Protein AF-A0A8B6GXZ6-F1 (afdb_monomer_lite)

Foldseek 3Di:
DDQVVL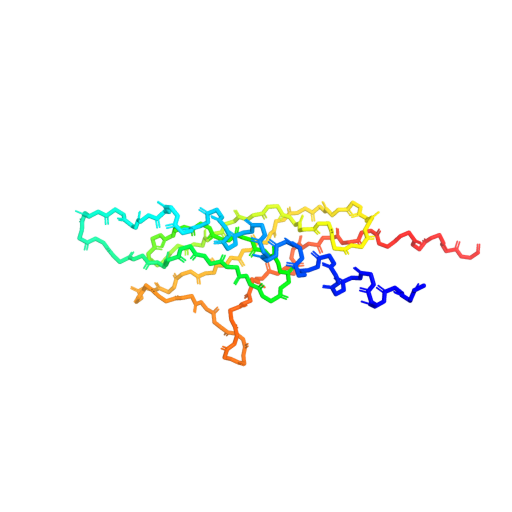LVVVLVVLQVVLVVPQVPDDDDPPPFAWAGFHAFPNSDTFHIGTAQDKTKDADDPRRVFDKGFIWIWHHHNRRYTDDDPPTRDIHCVRIDGPPPCPDD

Radius of gyration: 15.33 Å; chains: 1; bounding box: 45×28×40 Å

InterPro domains:
  IPR001879 GPCR, family 2, extracellular hormone receptor domain [PF02793] (33-96)
  IPR001879 GPCR, family 2, extracellular hormone receptor domain [PS50227] (17-99)
  IPR001879 GPCR, family 2, extracellular hormone receptor domain [SM00008] (31-104)
  IPR036445 GPCR family 2, extracellular hormone receptor domain superfamily [G3DSA:4.10.1240.10] (1-97)
  IPR036445 GPCR family 2, extracellular hormone receptor domain superfamily [SSF111418] (5-100)
  IPR050332 G-protein coupled receptor 2 [PTHR45620] (7-95)

pLDDT: mean 86.52, std 13.37, range [40.78, 97.81]

Sequence (104 aa):
MDLLSETFLRIRDLQQKCNTNIRKYKPPLDGNLYCNATSDTLGGCWNITRAGQSAKIPCPELMKTSSYGSAYLNCTEHGTWNTINGSIRGDYTHCQFWVNRCNA

Structure (mmCIF, N/CA/C/O backbone):
data_AF-A0A8B6GXZ6-F1
#
_entry.id   AF-A0A8B6GXZ6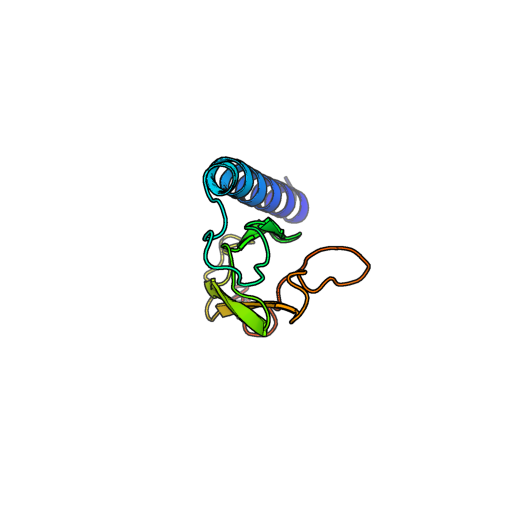-F1
#
loop_
_atom_site.group_PDB
_atom_site.id
_atom_site.type_symbol
_atom_site.label_atom_id
_atom_site.label_alt_id
_atom_site.label_comp_id
_atom_site.label_asym_id
_atom_site.label_entity_id
_atom_site.label_seq_id
_atom_site.pdbx_PDB_ins_code
_atom_site.Cartn_x
_atom_site.Cartn_y
_atom_site.Cartn_z
_atom_site.occupancy
_atom_site.B_iso_or_equiv
_atom_site.auth_seq_id
_atom_site.auth_comp_id
_atom_site.auth_asym_id
_atom_site.auth_atom_id
_atom_site.pdbx_PDB_model_num
ATOM 1 N N . MET A 1 1 ? 25.019 5.552 -12.233 1.00 60.78 1 MET A N 1
ATOM 2 C CA . MET A 1 1 ? 24.273 4.975 -11.096 1.00 60.78 1 MET A CA 1
ATOM 3 C C . MET A 1 1 ? 23.833 3.585 -11.511 1.00 60.78 1 MET A C 1
ATOM 5 O O . MET A 1 1 ? 23.551 3.396 -12.686 1.00 60.78 1 MET A O 1
ATOM 9 N N . ASP A 1 2 ? 23.906 2.605 -10.616 1.00 78.88 2 ASP A N 1
ATOM 10 C CA . ASP A 1 2 ? 23.501 1.228 -10.914 1.00 78.88 2 ASP A CA 1
ATOM 11 C C . ASP A 1 2 ? 21.968 1.071 -10.880 1.00 78.88 2 ASP A C 1
ATOM 13 O O . ASP A 1 2 ? 21.240 1.884 -10.312 1.00 78.88 2 ASP A O 1
ATOM 17 N N . LEU A 1 3 ? 21.452 0.012 -11.504 1.00 67.62 3 LEU A N 1
ATOM 18 C CA . LEU A 1 3 ? 20.008 -0.223 -11.641 1.00 67.62 3 LEU A CA 1
ATOM 19 C C . LEU A 1 3 ? 19.286 -0.347 -10.283 1.00 67.62 3 LEU A C 1
ATOM 21 O O . LEU A 1 3 ? 18.107 -0.004 -10.158 1.00 67.62 3 LEU A O 1
ATOM 25 N N . LEU A 1 4 ? 20.004 -0.811 -9.256 1.00 72.75 4 LEU A N 1
ATOM 26 C CA . LEU A 1 4 ? 19.499 -0.922 -7.890 1.00 72.75 4 LEU A CA 1
ATOM 27 C C . LEU A 1 4 ? 19.276 0.461 -7.268 1.00 72.75 4 LEU A C 1
ATOM 29 O O . LEU A 1 4 ? 18.188 0.709 -6.748 1.00 72.75 4 LEU A O 1
ATOM 33 N N . SER A 1 5 ? 20.242 1.384 -7.366 1.00 82.38 5 SER A N 1
ATOM 34 C CA . SER A 1 5 ? 20.069 2.749 -6.846 1.00 82.38 5 SER A CA 1
ATOM 35 C C . SER A 1 5 ? 18.943 3.509 -7.551 1.00 82.38 5 SER A C 1
ATOM 37 O O . SER A 1 5 ? 18.147 4.160 -6.872 1.00 82.38 5 SER A O 1
ATOM 39 N N . GLU A 1 6 ? 18.794 3.369 -8.873 1.00 81.56 6 GLU A N 1
ATOM 40 C CA . GLU A 1 6 ? 17.667 3.971 -9.605 1.00 81.56 6 GLU A CA 1
ATOM 41 C C . GLU A 1 6 ? 16.308 3.4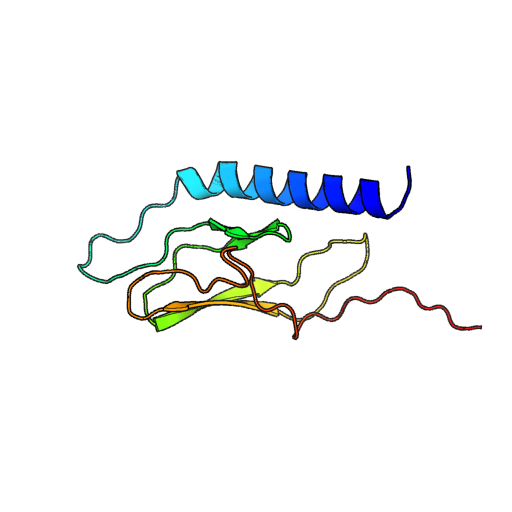42 -9.114 1.00 81.56 6 GLU A C 1
ATOM 43 O O . GLU A 1 6 ? 15.378 4.219 -8.885 1.00 81.56 6 GLU A O 1
ATOM 48 N N . THR A 1 7 ? 16.200 2.129 -8.893 1.00 80.44 7 THR A N 1
ATOM 49 C CA . THR A 1 7 ? 14.962 1.492 -8.417 1.00 80.44 7 THR A CA 1
ATOM 50 C C . THR A 1 7 ? 14.611 1.939 -6.994 1.00 80.44 7 THR A C 1
ATOM 52 O O . THR A 1 7 ? 13.456 2.264 -6.714 1.00 80.44 7 THR A O 1
ATOM 55 N N . PHE A 1 8 ? 15.597 2.032 -6.094 1.00 86.75 8 PHE A N 1
ATOM 56 C CA . PHE A 1 8 ? 15.381 2.529 -4.730 1.00 86.75 8 PHE A CA 1
ATOM 57 C C . PHE A 1 8 ? 14.897 3.981 -4.700 1.00 86.75 8 PHE A C 1
ATOM 59 O O . PHE A 1 8 ? 13.974 4.302 -3.947 1.00 86.75 8 PHE A O 1
ATOM 66 N N . LEU A 1 9 ? 15.491 4.857 -5.518 1.00 88.94 9 LEU A N 1
ATOM 67 C CA . LEU A 1 9 ? 15.050 6.249 -5.632 1.00 88.94 9 LEU A CA 1
ATOM 68 C C . LEU A 1 9 ? 13.610 6.324 -6.148 1.00 88.94 9 LEU A C 1
ATOM 70 O O . LEU A 1 9 ? 12.791 7.046 -5.584 1.00 88.94 9 LEU A O 1
ATOM 74 N N . ARG A 1 10 ? 13.261 5.501 -7.143 1.00 86.50 10 ARG A N 1
ATOM 75 C CA . ARG A 1 10 ?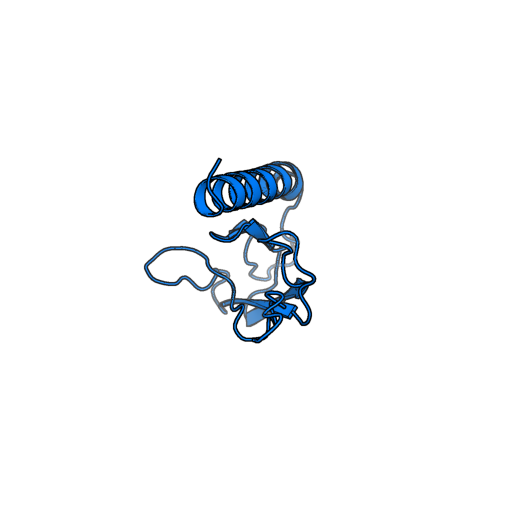 11.898 5.449 -7.678 1.00 86.50 10 ARG A CA 1
ATOM 76 C C . ARG A 1 10 ? 10.873 4.997 -6.640 1.00 86.50 10 ARG A C 1
ATOM 78 O O . ARG A 1 10 ? 9.817 5.616 -6.529 1.00 86.50 10 ARG A O 1
ATOM 85 N N . ILE A 1 11 ? 11.176 3.948 -5.874 1.00 89.25 11 ILE A N 1
ATOM 86 C CA . ILE A 1 11 ? 10.303 3.474 -4.788 1.00 89.25 11 ILE A CA 1
ATOM 87 C C . ILE A 1 11 ? 10.103 4.583 -3.753 1.00 89.25 11 ILE A C 1
ATOM 89 O O . ILE A 1 11 ? 8.969 4.860 -3.364 1.00 89.25 11 ILE A O 1
ATOM 93 N N . ARG A 1 12 ? 11.182 5.265 -3.350 1.00 92.00 12 ARG A N 1
ATOM 94 C CA . ARG A 1 12 ? 11.110 6.382 -2.400 1.00 92.00 12 ARG A CA 1
ATOM 95 C C . ARG A 1 12 ? 10.213 7.512 -2.911 1.00 92.00 12 ARG A C 1
ATOM 97 O O . ARG A 1 12 ? 9.367 7.991 -2.158 1.00 92.00 12 ARG A O 1
ATOM 104 N N . ASP A 1 13 ? 10.351 7.902 -4.175 1.00 92.12 13 ASP A N 1
ATOM 105 C CA . ASP A 1 13 ? 9.524 8.949 -4.786 1.00 92.12 13 ASP A CA 1
ATOM 106 C C . ASP A 1 13 ? 8.039 8.560 -4.812 1.00 92.12 13 ASP A C 1
ATOM 108 O O . ASP A 1 13 ? 7.169 9.376 -4.490 1.00 92.12 13 ASP A O 1
ATOM 112 N N . LEU A 1 14 ? 7.734 7.301 -5.151 1.00 90.81 14 LEU A N 1
ATOM 113 C CA . LEU A 1 14 ? 6.368 6.770 -5.130 1.00 90.81 14 LEU A CA 1
ATOM 114 C C . LEU A 1 14 ? 5.776 6.810 -3.715 1.00 90.81 14 LEU A C 1
ATOM 116 O O . LEU A 1 14 ? 4.660 7.305 -3.529 1.00 90.81 14 LEU A O 1
ATOM 120 N N . GLN A 1 15 ? 6.544 6.378 -2.712 1.00 93.44 15 GLN A N 1
ATOM 121 C CA . GLN A 1 15 ? 6.141 6.434 -1.306 1.00 93.44 15 GLN A CA 1
ATOM 122 C C . GLN A 1 15 ? 5.904 7.875 -0.841 1.00 93.44 15 GLN A C 1
ATOM 124 O O . GLN A 1 15 ? 4.882 8.167 -0.222 1.00 93.44 15 GLN A O 1
ATOM 129 N N . GLN A 1 16 ? 6.804 8.807 -1.163 1.00 94.62 16 GLN A N 1
ATOM 130 C CA . GLN A 1 16 ? 6.662 10.216 -0.789 1.00 94.62 16 GLN A CA 1
ATOM 131 C C . GLN A 1 16 ? 5.429 10.856 -1.438 1.00 94.62 16 GLN A C 1
ATOM 133 O O . GLN A 1 16 ? 4.666 11.566 -0.768 1.00 94.62 16 GLN A O 1
ATOM 138 N N . LYS A 1 17 ? 5.195 10.573 -2.725 1.00 93.38 17 LYS A N 1
ATOM 139 C CA . LYS A 1 17 ? 4.008 11.035 -3.447 1.00 93.38 17 LYS A CA 1
ATOM 140 C C . LYS A 1 17 ? 2.731 10.485 -2.813 1.00 93.38 17 LYS A C 1
ATOM 142 O O . LYS A 1 17 ? 1.791 11.246 -2.587 1.00 93.38 17 LYS A O 1
ATOM 147 N N . CYS A 1 18 ? 2.709 9.196 -2.475 1.00 93.94 18 CYS A N 1
ATOM 148 C CA . CYS A 1 18 ? 1.581 8.576 -1.789 1.00 93.94 18 CYS A CA 1
ATOM 149 C C . CYS A 1 18 ? 1.325 9.226 -0.425 1.00 93.94 18 CYS A C 1
ATOM 151 O O . CYS A 1 18 ? 0.238 9.745 -0.181 1.00 93.94 18 CYS A O 1
ATOM 153 N N . ASN A 1 19 ? 2.349 9.283 0.429 1.00 93.62 19 ASN A N 1
ATOM 154 C CA . ASN A 1 19 ? 2.255 9.788 1.798 1.00 93.62 19 ASN A CA 1
ATOM 155 C C . ASN A 1 19 ? 1.790 11.249 1.867 1.00 93.62 19 ASN A C 1
ATOM 157 O O . ASN A 1 19 ? 1.094 11.635 2.804 1.00 93.62 19 ASN A O 1
ATOM 161 N N . THR A 1 20 ? 2.129 12.062 0.865 1.00 93.25 20 THR A N 1
ATOM 162 C CA . THR A 1 20 ? 1.625 13.439 0.750 1.00 93.25 20 THR A CA 1
ATOM 163 C C . THR A 1 20 ? 0.123 13.481 0.452 1.00 93.25 20 THR A C 1
ATOM 165 O O . THR A 1 20 ? -0.596 14.319 0.998 1.00 93.25 20 THR A O 1
ATOM 168 N N . ASN A 1 21 ? -0.365 12.566 -0.386 1.00 90.56 21 ASN A N 1
ATOM 169 C CA . ASN A 1 21 ? -1.760 12.531 -0.821 1.00 90.56 21 ASN A CA 1
ATOM 170 C C . ASN A 1 21 ? -2.684 11.910 0.230 1.00 90.56 21 ASN A C 1
ATOM 172 O O . ASN A 1 21 ? -3.747 12.462 0.518 1.00 90.56 21 ASN A O 1
ATOM 176 N N . ILE A 1 22 ? -2.271 10.798 0.843 1.00 93.50 22 ILE A N 1
ATOM 177 C CA . ILE A 1 22 ? -3.154 10.004 1.705 1.00 93.50 22 ILE A CA 1
ATOM 178 C C . ILE A 1 22 ? -3.499 10.667 3.037 1.00 93.50 22 ILE A C 1
ATOM 180 O O . ILE A 1 22 ? -4.538 10.362 3.612 1.00 93.50 22 ILE A O 1
ATOM 184 N N . ARG A 1 23 ? -2.692 11.635 3.492 1.00 84.88 23 ARG A N 1
ATOM 185 C CA . ARG A 1 23 ? -2.950 12.424 4.713 1.00 84.88 23 ARG A CA 1
ATOM 186 C C . ARG A 1 23 ? -4.305 13.133 4.712 1.00 84.88 23 ARG A C 1
ATOM 188 O O . ARG A 1 23 ? -4.795 13.512 5.771 1.00 84.88 23 ARG A O 1
ATOM 195 N N . LYS A 1 24 ? -4.887 13.353 3.531 1.00 88.00 24 LYS A N 1
ATOM 196 C CA . LYS A 1 24 ? -6.176 14.033 3.365 1.00 88.00 24 LYS A CA 1
ATOM 197 C C . LYS A 1 24 ? -7.368 13.086 3.502 1.00 88.00 24 LYS A C 1
ATOM 199 O O . LYS A 1 24 ? -8.476 13.558 3.737 1.00 88.00 24 LYS A O 1
ATOM 204 N N . TYR A 1 25 ? -7.165 11.779 3.345 1.00 89.06 25 TYR A N 1
ATOM 205 C CA . TYR A 1 25 ? -8.254 10.811 3.356 1.00 89.06 25 TYR A CA 1
ATOM 206 C C . TYR A 1 25 ? -8.542 10.349 4.782 1.00 89.06 25 TYR A C 1
ATOM 208 O O . TYR A 1 25 ? -7.646 9.919 5.506 1.00 89.06 25 TYR A O 1
ATOM 216 N N . LYS A 1 26 ? -9.815 10.426 5.171 1.00 91.12 26 LYS A N 1
ATOM 217 C CA . LYS A 1 26 ? -10.328 9.892 6.434 1.00 91.12 26 LYS A CA 1
ATOM 218 C C . LYS A 1 26 ? -11.351 8.796 6.140 1.00 91.12 26 LYS A C 1
ATOM 220 O O . LYS A 1 26 ? -12.080 8.933 5.154 1.00 91.12 26 LYS A O 1
ATOM 225 N N . PRO A 1 27 ? -11.414 7.730 6.955 1.00 92.12 27 PRO A N 1
ATOM 226 C CA . PRO A 1 27 ? -12.448 6.720 6.794 1.00 92.12 27 PRO A CA 1
ATOM 227 C C . PRO A 1 27 ? -13.853 7.315 6.964 1.00 92.12 27 PRO A C 1
ATOM 229 O O . PRO A 1 27 ? -14.008 8.291 7.708 1.00 92.12 27 PRO A O 1
ATOM 232 N N . PRO A 1 28 ? -14.873 6.748 6.297 1.00 93.25 28 PRO A N 1
ATOM 233 C CA . PRO A 1 28 ? -16.268 7.084 6.559 1.00 93.25 28 PRO A CA 1
ATOM 234 C C . PRO A 1 28 ? -16.638 6.895 8.039 1.00 93.25 28 PRO A C 1
ATOM 236 O O . PRO A 1 28 ? -16.133 5.997 8.707 1.00 93.25 28 PRO A O 1
ATOM 239 N N . LEU A 1 29 ? -17.544 7.737 8.547 1.00 93.31 29 LEU A N 1
ATOM 240 C CA . LEU A 1 29 ? -18.072 7.659 9.917 1.00 93.31 29 LEU A CA 1
ATOM 241 C C . LEU A 1 29 ? -19.408 6.903 9.948 1.00 93.31 29 LEU A C 1
ATOM 243 O O . LEU A 1 29 ? -20.410 7.414 10.439 1.00 93.31 29 LEU A O 1
ATOM 247 N N . ASP A 1 30 ? -19.438 5.708 9.366 1.00 95.94 30 ASP A N 1
ATOM 248 C CA . ASP A 1 30 ? -20.654 4.903 9.183 1.00 95.94 30 ASP A CA 1
ATOM 249 C C . ASP A 1 30 ? -20.727 3.677 10.115 1.00 95.94 30 ASP A C 1
ATOM 251 O O . ASP A 1 30 ? -21.610 2.835 9.975 1.00 95.94 30 ASP A O 1
ATOM 255 N N . GLY A 1 31 ? -19.801 3.573 11.074 1.00 94.31 31 GLY A N 1
ATOM 256 C CA . GLY A 1 31 ? -19.728 2.467 12.033 1.00 94.31 31 GLY A CA 1
ATOM 257 C C . GLY A 1 31 ? -19.047 1.202 11.502 1.00 94.31 31 GLY A C 1
ATOM 258 O O . GLY A 1 31 ? -18.930 0.231 12.246 1.00 94.31 31 GLY A O 1
ATOM 259 N N . ASN A 1 32 ? -18.567 1.197 10.253 1.00 96.50 32 ASN A N 1
ATOM 260 C CA . ASN A 1 32 ? -17.787 0.088 9.713 1.00 96.50 32 ASN A CA 1
ATOM 261 C C . ASN A 1 32 ? -16.296 0.198 10.072 1.00 96.50 32 ASN A C 1
ATOM 263 O O . ASN A 1 32 ? -15.762 1.279 10.319 1.00 96.50 32 ASN A O 1
ATOM 267 N N . LEU A 1 33 ? -15.602 -0.942 10.048 1.00 97.31 33 LEU A N 1
ATOM 268 C CA . LEU A 1 33 ? -14.145 -0.991 10.154 1.00 97.31 33 LEU A CA 1
ATOM 269 C C . LEU A 1 33 ? -13.495 -0.782 8.783 1.00 97.31 33 LEU A C 1
ATOM 271 O O . LEU A 1 33 ? -13.986 -1.269 7.761 1.00 97.31 33 LEU A O 1
ATOM 275 N N . TYR A 1 34 ? -12.361 -0.085 8.776 1.00 97.56 34 TYR A N 1
ATOM 276 C CA . TYR A 1 34 ? -11.587 0.220 7.578 1.00 97.56 34 TYR A CA 1
ATOM 277 C C . TYR A 1 34 ? -10.098 0.103 7.856 1.00 97.56 34 TYR A C 1
ATOM 279 O O . TYR A 1 34 ? -9.626 0.479 8.927 1.00 97.56 34 TYR A O 1
ATOM 287 N N . CYS A 1 35 ? -9.349 -0.309 6.842 1.00 96.94 35 CYS A N 1
ATOM 288 C CA . CYS A 1 35 ? -7.921 -0.076 6.797 1.00 96.94 35 CYS A CA 1
ATOM 289 C C . CYS A 1 35 ? -7.650 1.335 6.271 1.00 96.94 35 CYS A C 1
ATOM 291 O O . CYS A 1 35 ? -8.198 1.744 5.244 1.00 96.94 35 CYS A O 1
ATOM 293 N N . ASN A 1 36 ? -6.792 2.082 6.968 1.00 95.50 36 ASN A N 1
ATOM 294 C CA . ASN A 1 36 ? -6.392 3.429 6.558 1.00 95.50 36 ASN A CA 1
ATOM 295 C C . ASN A 1 36 ? -5.631 3.409 5.231 1.00 95.50 36 ASN A C 1
ATOM 297 O O . ASN A 1 36 ? -4.932 2.447 4.929 1.00 95.50 36 ASN A O 1
ATOM 301 N N . ALA A 1 37 ? -5.695 4.497 4.465 1.00 95.69 37 ALA A N 1
ATOM 302 C CA . ALA A 1 37 ? -4.834 4.628 3.297 1.00 95.69 37 ALA A CA 1
ATOM 303 C C . ALA A 1 37 ? -3.355 4.538 3.714 1.00 95.69 37 ALA A C 1
ATOM 305 O O . ALA A 1 37 ? -2.969 5.062 4.761 1.00 95.69 37 ALA A O 1
ATOM 306 N N . THR A 1 38 ? -2.535 3.857 2.916 1.00 95.19 38 THR A N 1
ATOM 307 C CA . THR A 1 38 ? -1.125 3.593 3.238 1.00 95.19 38 THR A CA 1
ATOM 308 C C . THR A 1 38 ? -0.281 3.458 1.977 1.00 95.19 38 THR A C 1
ATOM 310 O O . THR A 1 38 ? -0.797 3.165 0.901 1.00 95.19 38 THR A O 1
ATOM 313 N N . SER A 1 39 ? 1.033 3.617 2.120 1.00 94.81 39 SER A N 1
ATOM 314 C CA . SER A 1 39 ? 2.001 3.166 1.122 1.00 94.81 39 SER A CA 1
ATOM 315 C C . SER A 1 39 ? 2.618 1.839 1.558 1.00 94.81 39 SER A C 1
ATOM 317 O O . SER A 1 39 ? 2.842 1.635 2.751 1.00 94.81 39 SER A O 1
ATOM 319 N N . ASP A 1 40 ? 2.927 0.953 0.612 1.00 93.62 40 ASP A N 1
ATOM 320 C CA . ASP A 1 40 ? 3.693 -0.265 0.896 1.00 93.62 40 ASP A CA 1
ATOM 321 C C . ASP A 1 40 ? 5.196 -0.125 0.594 1.00 93.62 40 ASP A C 1
ATOM 323 O O . ASP A 1 40 ? 5.688 0.916 0.141 1.00 93.62 40 ASP A O 1
ATOM 327 N N . THR A 1 41 ? 5.935 -1.202 0.862 1.00 89.38 41 THR A N 1
ATOM 328 C CA . THR A 1 41 ? 7.392 -1.296 0.667 1.00 89.38 41 THR A CA 1
ATOM 329 C C . THR A 1 41 ? 7.864 -1.185 -0.786 1.00 89.38 41 THR A C 1
ATOM 331 O O . THR A 1 41 ? 9.028 -0.861 -1.000 1.00 89.38 41 THR A O 1
ATOM 334 N N . LEU A 1 42 ? 6.995 -1.407 -1.778 1.00 88.31 42 LEU A N 1
ATOM 335 C CA . LEU A 1 42 ? 7.309 -1.251 -3.204 1.00 88.31 42 LEU A CA 1
ATOM 336 C C . LEU A 1 42 ? 6.791 0.079 -3.774 1.00 88.31 42 LEU A C 1
ATOM 338 O O . LEU A 1 42 ? 6.932 0.334 -4.966 1.00 88.31 42 LEU A O 1
ATOM 342 N N . GLY A 1 43 ? 6.222 0.950 -2.936 1.00 89.81 43 GLY A N 1
ATOM 343 C CA . GLY A 1 43 ? 5.677 2.240 -3.359 1.00 89.81 43 GLY A CA 1
ATOM 344 C C . GLY A 1 43 ? 4.263 2.163 -3.936 1.00 89.81 43 GLY A C 1
ATOM 345 O O . GLY A 1 43 ? 3.798 3.135 -4.531 1.00 89.81 43 GLY A O 1
ATOM 346 N N . GLY A 1 44 ? 3.559 1.043 -3.752 1.00 92.75 44 GLY A N 1
ATOM 347 C CA . GLY A 1 44 ? 2.127 0.959 -4.015 1.00 92.75 44 GLY A CA 1
ATOM 348 C C . GLY A 1 44 ? 1.355 1.863 -3.059 1.00 92.75 44 GLY A C 1
ATOM 349 O O . GLY A 1 44 ? 1.605 1.843 -1.853 1.00 92.75 44 GLY A O 1
ATOM 350 N N . CYS A 1 45 ? 0.429 2.656 -3.598 1.00 94.62 45 CYS A N 1
ATOM 351 C CA . CYS A 1 45 ? -0.403 3.570 -2.822 1.00 94.62 45 CYS A CA 1
ATOM 352 C C . CYS A 1 45 ? -1.820 3.017 -2.700 1.00 94.62 45 CYS A C 1
ATOM 354 O O . CYS A 1 45 ? -2.548 2.932 -3.688 1.00 94.62 45 CYS A O 1
ATOM 356 N N . TRP A 1 46 ? -2.202 2.642 -1.487 1.00 95.44 46 TRP A N 1
ATOM 357 C CA . TRP A 1 46 ? -3.435 1.928 -1.194 1.00 95.44 46 TRP A CA 1
ATOM 358 C C . TRP A 1 46 ? -4.444 2.872 -0.551 1.00 95.44 46 TRP A C 1
ATOM 360 O O . TRP A 1 46 ? -4.139 3.545 0.436 1.00 95.44 46 TRP A O 1
ATOM 370 N N . ASN A 1 47 ? -5.650 2.925 -1.112 1.00 95.81 47 ASN A N 1
ATOM 371 C CA . ASN A 1 47 ? -6.739 3.734 -0.577 1.00 95.81 47 ASN A CA 1
ATOM 372 C C . ASN A 1 47 ? -7.369 3.090 0.661 1.00 95.81 47 ASN A C 1
ATOM 374 O O . ASN A 1 47 ? -7.209 1.896 0.925 1.00 95.81 47 ASN A O 1
ATOM 378 N N . ILE A 1 48 ? -8.146 3.895 1.386 1.00 96.75 48 ILE A N 1
ATOM 379 C CA . ILE A 1 48 ? -8.997 3.410 2.472 1.00 96.75 48 ILE A CA 1
ATOM 380 C C . ILE A 1 48 ? -9.890 2.295 1.937 1.00 96.75 48 ILE A C 1
ATOM 382 O O . ILE A 1 48 ? -10.550 2.464 0.912 1.00 96.75 48 ILE A O 1
ATOM 386 N N . THR A 1 49 ? -9.896 1.164 2.631 1.00 96.94 49 THR A N 1
ATOM 387 C CA . THR A 1 49 ? -10.605 -0.043 2.196 1.00 96.94 49 THR A CA 1
ATOM 388 C C . THR A 1 49 ? -11.382 -0.615 3.362 1.00 96.94 49 THR A C 1
ATOM 390 O O . THR A 1 49 ? -10.880 -0.643 4.485 1.00 96.94 49 THR A O 1
ATOM 393 N N . ARG A 1 50 ? -12.629 -1.022 3.116 1.00 97.50 50 ARG A N 1
ATOM 394 C CA . ARG A 1 50 ? -13.490 -1.598 4.152 1.00 97.50 50 ARG A CA 1
ATOM 395 C C . ARG A 1 50 ? -12.907 -2.928 4.629 1.00 97.50 50 ARG A C 1
ATOM 397 O O . ARG A 1 50 ? -12.352 -3.683 3.832 1.00 97.50 50 ARG A O 1
ATOM 404 N N . ALA A 1 51 ? -13.044 -3.209 5.919 1.00 97.81 51 ALA A N 1
ATOM 405 C CA . ALA A 1 51 ? -12.645 -4.480 6.504 1.00 97.81 51 ALA A CA 1
ATOM 406 C C . ALA A 1 51 ? -13.276 -5.667 5.755 1.00 97.81 51 ALA A C 1
ATOM 408 O O . ALA A 1 51 ? -14.446 -5.613 5.368 1.00 97.81 51 ALA A O 1
ATOM 409 N N . GLY A 1 52 ? -12.478 -6.710 5.519 1.00 97.06 52 GLY A N 1
ATOM 410 C CA . GLY A 1 52 ? -12.863 -7.891 4.740 1.00 97.06 52 GLY A CA 1
ATOM 411 C C . GLY A 1 52 ? -12.817 -7.709 3.215 1.00 97.06 52 GLY A C 1
ATOM 412 O O . GLY A 1 52 ? -13.208 -8.620 2.488 1.00 97.06 52 GLY A O 1
ATOM 413 N N . GLN A 1 53 ? -12.368 -6.555 2.706 1.00 97.31 53 GLN A N 1
ATOM 414 C CA . GLN A 1 53 ? -12.209 -6.302 1.269 1.00 97.31 53 GLN A CA 1
ATOM 415 C C . GLN A 1 53 ? -10.738 -6.177 0.853 1.00 97.31 53 GLN A C 1
ATOM 417 O O . GLN A 1 53 ? -9.856 -5.875 1.657 1.00 97.31 53 GLN A O 1
ATOM 422 N N . SER A 1 54 ? -10.493 -6.325 -0.450 1.00 96.56 54 SER A N 1
ATOM 423 C CA . SER A 1 54 ? -9.177 -6.122 -1.059 1.00 96.56 54 SER A CA 1
ATOM 424 C C . SER A 1 54 ? -9.121 -4.817 -1.845 1.00 96.56 54 SER A C 1
ATOM 426 O O . SER A 1 54 ? -9.933 -4.579 -2.741 1.00 96.56 54 SER A O 1
ATOM 428 N N . ALA A 1 55 ? -8.111 -4.001 -1.556 1.00 97.00 55 ALA A N 1
ATOM 429 C CA . ALA A 1 55 ? -7.731 -2.882 -2.402 1.00 97.00 55 ALA A CA 1
ATOM 430 C C . ALA A 1 55 ? -7.083 -3.402 -3.689 1.00 97.00 55 ALA A C 1
ATOM 432 O O . ALA A 1 55 ? -6.390 -4.419 -3.669 1.00 97.00 55 ALA A O 1
ATOM 433 N N . LYS A 1 56 ? -7.274 -2.683 -4.797 1.00 96.50 56 LYS A N 1
ATOM 434 C CA . LYS A 1 56 ? -6.707 -3.011 -6.108 1.00 96.50 56 LYS A CA 1
ATOM 435 C C . LYS A 1 56 ? -6.050 -1.777 -6.709 1.00 96.50 56 LYS A C 1
ATOM 437 O O . LYS A 1 56 ? -6.681 -0.723 -6.776 1.00 96.50 56 LYS A O 1
ATOM 442 N N . ILE A 1 57 ? -4.820 -1.924 -7.189 1.00 94.38 57 ILE A N 1
ATOM 443 C CA . ILE A 1 57 ? -4.097 -0.881 -7.928 1.00 94.38 57 ILE A CA 1
ATOM 444 C C . ILE A 1 57 ? -3.511 -1.458 -9.221 1.00 94.38 57 ILE A C 1
ATOM 446 O O . ILE A 1 57 ? -3.269 -2.668 -9.294 1.00 94.38 57 ILE A O 1
ATOM 450 N N . PRO A 1 58 ? -3.271 -0.634 -10.256 1.00 91.94 58 PRO A N 1
ATOM 451 C CA . PRO A 1 58 ? -2.431 -1.054 -11.370 1.00 91.94 58 PRO A CA 1
ATOM 452 C C . PRO A 1 58 ? -1.022 -1.395 -10.872 1.00 91.94 58 PRO A C 1
ATOM 454 O O . PRO A 1 58 ? -0.544 -0.830 -9.886 1.00 91.94 58 PRO A O 1
ATOM 457 N N . CYS A 1 59 ? -0.353 -2.314 -11.564 1.00 88.19 59 CYS A N 1
ATOM 458 C CA . CYS A 1 59 ? 1.032 -2.639 -11.254 1.00 88.19 59 CYS A CA 1
ATOM 459 C C . CYS A 1 59 ? 1.925 -1.387 -11.379 1.00 88.19 59 CYS A C 1
ATOM 461 O O . CYS A 1 59 ? 1.774 -0.618 -12.327 1.00 88.19 59 CYS A O 1
ATOM 463 N N . PRO A 1 60 ? 2.847 -1.144 -10.435 1.00 80.38 60 PRO A N 1
ATOM 464 C CA . PRO A 1 60 ? 3.729 0.012 -10.478 1.00 80.38 60 PRO A CA 1
ATOM 465 C C . PRO A 1 60 ? 4.803 -0.162 -11.557 1.00 80.38 60 PRO A C 1
ATOM 467 O O . PRO A 1 60 ? 5.306 -1.260 -11.791 1.00 80.38 60 PRO A O 1
ATOM 470 N N . GLU A 1 61 ? 5.194 0.931 -12.203 1.00 77.25 61 GLU A N 1
ATOM 471 C CA . GLU A 1 61 ? 6.331 0.962 -13.130 1.00 77.25 61 GLU A CA 1
ATOM 472 C C . GLU A 1 61 ? 7.636 1.157 -12.341 1.00 77.25 61 GLU A C 1
ATOM 474 O O . GLU A 1 61 ? 8.140 2.275 -12.187 1.00 77.25 61 GLU A O 1
ATOM 479 N N . LEU A 1 62 ? 8.163 0.066 -11.777 1.00 70.81 62 LEU A N 1
ATOM 480 C CA . LEU A 1 62 ? 9.348 0.112 -10.908 1.00 70.81 62 LEU A CA 1
ATOM 481 C C . LEU A 1 62 ? 10.671 0.211 -11.680 1.00 70.81 62 LEU A C 1
ATOM 483 O O . LEU A 1 62 ? 11.638 0.742 -11.144 1.00 70.81 62 LEU A O 1
ATOM 487 N N . MET A 1 63 ? 10.723 -0.257 -12.933 1.00 61.97 63 MET A N 1
ATOM 488 C CA . MET A 1 63 ? 11.976 -0.384 -13.693 1.00 61.97 63 MET A CA 1
ATOM 489 C C . MET A 1 63 ? 11.871 0.107 -15.144 1.00 61.97 63 MET A C 1
ATOM 491 O O . MET A 1 63 ? 12.271 -0.621 -16.0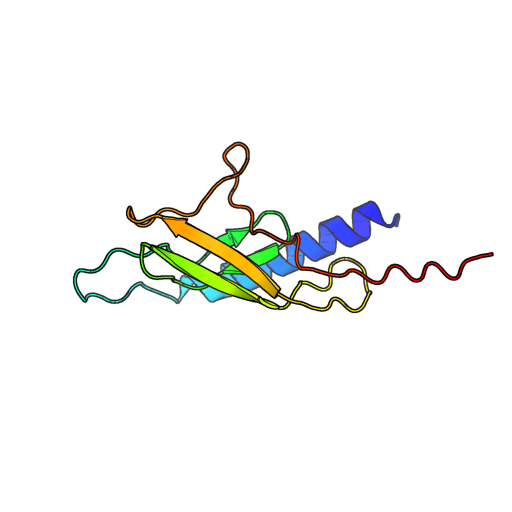47 1.00 61.97 63 MET A O 1
ATOM 495 N N . LYS A 1 64 ? 11.301 1.301 -15.395 1.00 60.47 64 LYS A N 1
ATOM 496 C CA . LYS A 1 64 ? 11.128 1.888 -16.756 1.00 60.47 64 LYS A CA 1
ATOM 497 C C . LYS A 1 64 ? 10.530 0.906 -17.790 1.00 60.47 64 LYS A C 1
ATOM 499 O O . LYS A 1 64 ? 10.730 1.047 -18.992 1.00 60.47 64 LYS A O 1
ATOM 504 N N . THR A 1 65 ? 9.829 -0.110 -17.308 1.00 63.16 65 THR A N 1
ATOM 505 C CA . THR A 1 65 ? 9.280 -1.224 -18.072 1.00 63.16 65 THR A CA 1
ATOM 506 C C . THR A 1 65 ? 7.780 -1.178 -17.894 1.00 63.16 65 THR A C 1
ATOM 508 O O . THR A 1 65 ? 7.288 -0.881 -16.801 1.00 63.16 65 THR A O 1
ATOM 511 N N . SER A 1 66 ? 7.057 -1.434 -18.981 1.00 66.38 66 SER A N 1
ATOM 512 C CA . SER A 1 66 ? 5.608 -1.536 -18.920 1.00 66.38 66 SER A CA 1
ATOM 513 C C . SER A 1 66 ? 5.239 -2.697 -18.001 1.00 66.38 66 SER A C 1
ATOM 515 O O . SER A 1 66 ? 5.767 -3.810 -18.120 1.00 66.38 66 SER A O 1
ATOM 517 N N . SER A 1 67 ? 4.362 -2.415 -17.044 1.00 74.50 67 SER A N 1
ATOM 518 C CA . SER A 1 67 ? 3.803 -3.419 -16.156 1.00 74.50 67 SER A CA 1
ATOM 519 C C . SER A 1 67 ? 2.320 -3.593 -16.459 1.00 74.50 67 SER A C 1
ATOM 521 O O . SER A 1 67 ? 1.582 -2.631 -16.667 1.00 74.50 67 SER A O 1
ATOM 523 N N . TYR A 1 68 ? 1.891 -4.849 -16.521 1.00 81.44 68 TYR A N 1
ATOM 524 C CA . TYR A 1 68 ? 0.503 -5.216 -16.791 1.00 81.44 68 TYR A CA 1
ATOM 525 C C . TYR A 1 68 ? -0.049 -6.035 -15.633 1.00 81.44 68 TYR A C 1
ATOM 527 O O . TYR A 1 68 ? 0.695 -6.715 -14.924 1.00 81.44 68 TYR A O 1
ATOM 535 N N . GLY A 1 69 ? -1.369 -5.981 -15.471 1.00 88.81 69 GLY A N 1
ATOM 536 C CA . GLY A 1 69 ? -2.084 -6.666 -14.403 1.00 88.81 69 GLY A CA 1
ATOM 537 C C . GLY A 1 69 ? -2.480 -5.724 -13.274 1.00 88.81 69 GLY A C 1
ATOM 538 O O . GLY A 1 69 ? -2.658 -4.515 -13.453 1.00 88.81 69 GLY A O 1
ATOM 539 N N . SER A 1 70 ? -2.698 -6.289 -12.095 1.00 92.94 70 SER A N 1
ATOM 540 C CA . SER A 1 70 ? -3.081 -5.525 -10.914 1.00 92.94 70 SER A CA 1
ATOM 541 C C . SER A 1 70 ? -2.465 -6.133 -9.674 1.00 92.94 70 SER A C 1
ATOM 543 O O . SER A 1 70 ? -2.314 -7.349 -9.585 1.00 92.94 70 SER A O 1
ATOM 545 N N . ALA A 1 71 ? -2.142 -5.270 -8.723 1.00 93.94 71 ALA A N 1
ATOM 546 C CA . ALA A 1 71 ? -1.724 -5.670 -7.398 1.00 93.94 71 ALA A CA 1
ATOM 547 C C . ALA A 1 71 ? -2.892 -5.535 -6.425 1.00 93.94 71 ALA A C 1
ATOM 549 O O . ALA A 1 71 ? -3.764 -4.673 -6.598 1.00 93.94 71 ALA A O 1
ATOM 550 N N . TYR A 1 72 ? -2.881 -6.368 -5.390 1.00 95.69 72 TYR A N 1
ATOM 551 C CA . TYR A 1 72 ? -3.948 -6.435 -4.401 1.00 95.69 72 TYR A CA 1
ATOM 552 C C . TYR A 1 72 ? -3.399 -6.281 -2.988 1.00 95.69 72 TYR A C 1
ATOM 554 O O . TYR A 1 72 ? -2.328 -6.788 -2.680 1.00 95.69 72 TYR A O 1
ATOM 562 N N . LEU A 1 73 ? -4.132 -5.614 -2.102 1.00 96.31 73 LEU A N 1
ATOM 563 C CA . LEU A 1 73 ? -3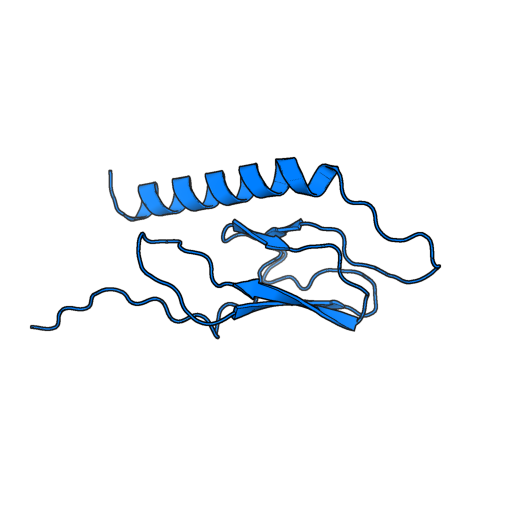.801 -5.577 -0.680 1.00 96.31 73 LEU A CA 1
ATOM 564 C C . LEU A 1 73 ? -5.058 -5.862 0.126 1.00 96.31 73 LEU A C 1
ATOM 566 O O . LEU A 1 73 ? -6.056 -5.153 0.009 1.00 96.31 73 LEU A O 1
ATOM 570 N N . ASN A 1 74 ? -5.008 -6.921 0.926 1.00 96.25 74 ASN A N 1
ATOM 571 C CA . ASN A 1 74 ? -6.159 -7.375 1.687 1.00 96.25 74 ASN A CA 1
ATOM 572 C C . ASN A 1 74 ? -6.277 -6.618 3.014 1.00 96.25 74 ASN A C 1
ATOM 574 O O . ASN A 1 74 ? -5.320 -6.573 3.797 1.00 96.25 74 ASN A O 1
ATOM 578 N N . CYS A 1 75 ? -7.461 -6.062 3.259 1.00 97.56 75 CYS A N 1
ATOM 579 C CA . CYS A 1 75 ? -7.856 -5.514 4.544 1.00 97.56 75 CYS A CA 1
ATOM 580 C C . CYS A 1 75 ? -8.563 -6.608 5.345 1.00 97.56 75 CYS A C 1
ATOM 582 O O . CYS A 1 75 ? -9.601 -7.121 4.927 1.00 97.56 75 CYS A O 1
ATOM 584 N N . THR A 1 76 ? -8.011 -6.979 6.498 1.00 96.00 76 THR A N 1
ATOM 585 C CA . THR A 1 76 ? -8.610 -8.008 7.357 1.00 96.00 76 THR A CA 1
ATOM 586 C C . THR A 1 76 ? -9.984 -7.570 7.869 1.00 96.00 76 THR A C 1
ATOM 588 O O . THR A 1 76 ? -10.328 -6.385 7.864 1.00 96.00 76 THR A O 1
ATOM 591 N N . GLU A 1 77 ? -10.768 -8.519 8.379 1.00 96.75 77 GLU A N 1
ATOM 592 C CA . GLU A 1 77 ? -12.058 -8.238 9.029 1.00 96.75 77 GLU A CA 1
ATOM 593 C C . GLU A 1 77 ? -11.923 -7.348 10.280 1.00 96.75 77 GLU A C 1
ATOM 595 O O . GLU A 1 77 ? -12.890 -6.727 10.713 1.00 96.75 77 GLU A O 1
ATOM 600 N N . HIS A 1 78 ? -10.710 -7.219 10.827 1.00 96.00 78 HIS A N 1
ATOM 601 C CA . HIS A 1 78 ? -10.406 -6.377 11.983 1.00 96.00 78 HIS A CA 1
ATOM 602 C C . HIS A 1 78 ? -9.940 -4.959 11.607 1.00 96.00 78 HIS A C 1
ATOM 604 O O . HIS A 1 78 ? -9.530 -4.201 12.484 1.00 96.00 78 HIS A O 1
ATOM 610 N N . GLY A 1 79 ? -9.982 -4.582 10.322 1.00 95.62 79 GLY A N 1
ATOM 611 C CA . GLY A 1 79 ? -9.562 -3.250 9.869 1.00 95.62 79 GLY A CA 1
ATOM 612 C C . GLY A 1 79 ? -8.044 -3.048 9.874 1.00 95.62 79 GLY A C 1
ATOM 613 O O . GLY A 1 79 ? -7.564 -1.924 10.016 1.00 95.62 79 GLY A O 1
ATOM 614 N N . THR A 1 80 ? -7.272 -4.127 9.722 1.00 95.25 80 THR A N 1
ATOM 615 C CA . THR A 1 80 ? -5.807 -4.075 9.631 1.00 95.25 80 THR A CA 1
ATOM 616 C C . THR A 1 80 ? -5.318 -4.571 8.277 1.00 95.25 80 THR A C 1
ATOM 618 O O . THR A 1 80 ? -5.881 -5.496 7.694 1.00 95.25 80 THR A O 1
ATOM 621 N N . TRP A 1 81 ? -4.264 -3.952 7.747 1.00 95.81 81 TRP A N 1
ATOM 622 C CA . TRP A 1 81 ? -3.641 -4.430 6.516 1.00 95.81 81 TRP A CA 1
ATOM 623 C C . TRP A 1 81 ? -2.873 -5.723 6.757 1.00 95.81 81 TRP A C 1
ATOM 625 O O . TRP A 1 81 ? -2.170 -5.851 7.762 1.00 95.81 81 TRP A O 1
ATOM 635 N N . ASN A 1 82 ? -2.937 -6.644 5.795 1.00 89.06 82 ASN A N 1
ATOM 636 C CA . ASN A 1 82 ? -2.051 -7.801 5.797 1.00 89.06 82 ASN A CA 1
ATOM 637 C C . ASN A 1 82 ? -0.580 -7.363 5.734 1.00 89.06 82 ASN A C 1
ATOM 639 O O . ASN A 1 82 ? -0.196 -6.473 4.969 1.00 89.06 82 ASN A O 1
ATOM 643 N N . THR A 1 83 ? 0.249 -8.019 6.546 1.00 90.44 83 THR A N 1
ATOM 644 C CA . THR A 1 83 ? 1.692 -7.778 6.600 1.00 90.44 83 THR A CA 1
ATOM 645 C C . THR A 1 83 ? 2.461 -9.038 6.232 1.00 90.44 83 THR A C 1
ATOM 647 O O . THR A 1 83 ? 2.017 -10.157 6.480 1.00 90.44 83 THR A O 1
ATOM 650 N N . ILE A 1 84 ? 3.636 -8.845 5.642 1.00 85.62 84 ILE A N 1
ATOM 651 C CA . ILE A 1 84 ? 4.615 -9.890 5.364 1.00 85.62 84 ILE A CA 1
ATOM 652 C C . ILE A 1 84 ? 5.858 -9.521 6.170 1.00 85.62 84 ILE A C 1
ATOM 654 O O . ILE A 1 84 ? 6.432 -8.452 5.963 1.00 85.62 84 ILE A O 1
ATOM 658 N N . ASN A 1 85 ? 6.246 -10.372 7.125 1.00 89.19 85 ASN A N 1
ATOM 659 C CA . ASN A 1 85 ? 7.355 -10.119 8.058 1.00 89.19 85 ASN A CA 1
ATOM 660 C C . ASN A 1 85 ? 7.244 -8.758 8.781 1.00 89.19 85 ASN A C 1
ATOM 662 O O . ASN A 1 85 ? 8.220 -8.021 8.900 1.00 89.19 85 ASN A O 1
ATOM 666 N N . GLY A 1 86 ? 6.032 -8.390 9.209 1.00 88.56 86 GLY A N 1
ATOM 667 C CA . GLY A 1 86 ? 5.765 -7.133 9.920 1.00 88.56 86 GLY A CA 1
ATOM 668 C C . GLY A 1 86 ? 5.702 -5.879 9.040 1.00 88.56 86 GLY A C 1
ATOM 669 O O . GLY A 1 86 ? 5.454 -4.794 9.555 1.00 88.56 86 GLY A O 1
ATOM 670 N N . SER A 1 87 ? 5.882 -6.000 7.720 1.00 87.81 87 SER A N 1
ATOM 671 C CA . SER A 1 87 ? 5.756 -4.883 6.776 1.00 87.81 87 SER A CA 1
ATOM 672 C C . SER A 1 87 ? 4.497 -5.005 5.926 1.00 87.81 87 SER A C 1
ATOM 674 O O . SER A 1 87 ? 4.192 -6.081 5.415 1.00 87.81 87 SER A O 1
ATOM 676 N N . ILE A 1 88 ? 3.784 -3.897 5.718 1.00 91.31 88 ILE A N 1
ATOM 677 C CA . ILE A 1 88 ? 2.675 -3.853 4.756 1.00 91.31 88 ILE A CA 1
ATOM 678 C C . ILE A 1 88 ? 3.251 -4.066 3.354 1.00 91.31 88 ILE A C 1
ATOM 680 O O . ILE A 1 88 ? 4.162 -3.351 2.918 1.00 91.31 88 ILE A O 1
ATOM 684 N N . ARG A 1 89 ? 2.728 -5.072 2.655 1.00 90.44 89 ARG A N 1
ATOM 685 C CA . ARG A 1 89 ? 3.156 -5.429 1.305 1.00 90.44 89 ARG A CA 1
ATOM 686 C C . ARG A 1 89 ? 1.976 -5.982 0.520 1.00 90.44 89 ARG A C 1
ATOM 688 O O . ARG A 1 89 ? 1.380 -6.970 0.939 1.00 90.44 89 ARG A O 1
ATOM 695 N N . GLY A 1 90 ? 1.664 -5.343 -0.607 1.00 91.44 90 GLY A N 1
ATOM 696 C CA . GLY A 1 90 ? 0.683 -5.871 -1.548 1.00 91.44 90 GLY A CA 1
ATOM 697 C C . GLY A 1 90 ? 1.125 -7.193 -2.171 1.00 91.44 90 GLY A C 1
ATOM 698 O O . GLY A 1 90 ? 2.313 -7.518 -2.239 1.00 91.44 90 GLY A O 1
ATOM 699 N N . ASP A 1 91 ? 0.147 -7.939 -2.656 1.00 92.56 91 ASP A N 1
ATOM 700 C CA . ASP A 1 91 ? 0.328 -9.060 -3.554 1.00 92.56 91 ASP A CA 1
ATOM 701 C C . ASP A 1 91 ? 0.515 -8.541 -4.987 1.00 92.56 91 ASP A C 1
ATOM 703 O O . ASP A 1 91 ? -0.404 -7.997 -5.602 1.00 92.56 91 ASP A O 1
ATOM 707 N N . TYR A 1 92 ? 1.734 -8.709 -5.498 1.00 89.62 92 TYR A N 1
ATOM 708 C CA . TYR A 1 92 ? 2.141 -8.343 -6.855 1.00 89.62 92 TYR A CA 1
ATOM 709 C C . TYR A 1 92 ? 2.365 -9.577 -7.743 1.00 89.62 92 TYR A C 1
ATOM 711 O O . TYR A 1 92 ? 2.951 -9.452 -8.815 1.00 89.62 92 TYR A O 1
ATOM 719 N N . THR A 1 93 ? 1.937 -10.773 -7.328 1.00 89.06 93 THR A N 1
ATOM 720 C CA . THR A 1 93 ? 2.136 -12.016 -8.104 1.00 89.06 93 THR A CA 1
ATOM 721 C C . THR A 1 93 ? 1.434 -11.987 -9.462 1.00 89.06 93 THR A C 1
ATOM 723 O O . THR A 1 93 ? 1.886 -12.620 -10.413 1.00 89.06 93 THR A O 1
ATOM 726 N N . HIS A 1 94 ? 0.372 -11.190 -9.581 1.00 88.38 94 HIS A N 1
ATOM 727 C CA . HIS A 1 94 ? -0.356 -10.949 -10.825 1.00 88.38 94 HIS A CA 1
ATOM 728 C C . HIS A 1 94 ? 0.258 -9.845 -11.702 1.00 88.38 94 HIS A C 1
ATOM 730 O O . HIS A 1 94 ? -0.293 -9.531 -12.759 1.00 88.38 94 HIS A O 1
ATOM 736 N N . CYS A 1 95 ? 1.378 -9.245 -11.285 1.00 86.81 95 CYS A N 1
ATOM 737 C CA . CYS A 1 95 ? 2.084 -8.251 -12.079 1.00 86.81 95 CYS A CA 1
ATOM 738 C C . CYS A 1 95 ? 3.079 -8.904 -13.032 1.00 86.81 95 CYS A C 1
ATOM 740 O O . CYS A 1 95 ? 3.969 -9.651 -12.627 1.00 86.81 95 CYS A O 1
ATOM 742 N N . GLN A 1 96 ? 2.957 -8.559 -14.310 1.00 81.88 96 GLN A N 1
ATOM 743 C CA . GLN A 1 96 ? 3.906 -8.955 -15.340 1.00 81.88 96 GLN A CA 1
ATOM 744 C C . GLN A 1 96 ? 4.844 -7.789 -15.620 1.00 81.88 96 GLN A C 1
ATOM 746 O O . GLN A 1 96 ? 4.427 -6.764 -16.162 1.00 81.88 96 GLN A O 1
ATOM 751 N N . PHE A 1 97 ? 6.110 -7.951 -15.241 1.00 72.44 97 PHE A N 1
ATOM 752 C CA . PHE A 1 97 ? 7.170 -7.012 -15.582 1.00 72.44 97 PHE A CA 1
ATOM 753 C C . PHE A 1 97 ? 7.862 -7.514 -16.841 1.00 72.44 97 PHE A C 1
ATOM 755 O O . PHE A 1 97 ? 8.585 -8.513 -16.807 1.00 72.44 97 PHE A O 1
ATOM 762 N N . TRP A 1 98 ? 7.644 -6.823 -17.957 1.00 60.84 98 TRP A N 1
ATOM 763 C CA . TRP A 1 98 ? 8.422 -7.070 -19.162 1.00 60.84 98 TRP A CA 1
ATOM 764 C C . TRP A 1 98 ? 9.812 -6.487 -18.952 1.00 60.84 98 TRP A C 1
ATOM 766 O O . TRP A 1 98 ? 10.099 -5.363 -19.348 1.00 60.84 98 TRP A O 1
ATOM 776 N N . VAL A 1 99 ? 10.709 -7.251 -18.332 1.00 57.81 99 VAL A N 1
ATOM 777 C CA . VAL A 1 99 ? 12.124 -7.065 -18.645 1.00 57.81 99 VAL A CA 1
ATOM 778 C C . VAL A 1 99 ? 12.232 -7.375 -20.128 1.00 57.81 99 VAL A C 1
ATOM 780 O O . VAL A 1 99 ? 11.880 -8.484 -20.530 1.00 57.81 99 VAL A O 1
ATOM 783 N N . ASN A 1 100 ? 12.688 -6.416 -20.934 1.00 49.12 100 ASN A N 1
ATOM 784 C CA . ASN A 1 100 ? 13.151 -6.692 -22.289 1.00 49.12 100 ASN A CA 1
ATOM 785 C C . ASN A 1 100 ? 14.315 -7.691 -22.187 1.00 49.12 100 ASN A C 1
ATOM 787 O O . ASN A 1 100 ? 15.481 -7.318 -22.263 1.00 49.12 100 ASN A O 1
ATOM 791 N N . ARG A 1 101 ? 14.015 -8.978 -21.995 1.00 46.16 101 ARG A N 1
ATOM 792 C CA . ARG A 1 101 ? 14.881 -10.059 -22.431 1.00 46.16 101 ARG A CA 1
ATOM 793 C C . ARG A 1 101 ? 14.702 -10.109 -23.937 1.00 46.16 101 ARG A C 1
ATOM 795 O O . ARG A 1 101 ? 13.986 -10.957 -24.462 1.00 46.16 101 ARG A O 1
ATOM 802 N N . CYS A 1 102 ? 15.334 -9.166 -24.627 1.00 47.16 102 CYS A N 1
ATOM 803 C CA . CYS A 1 102 ? 15.835 -9.480 -25.951 1.00 47.16 102 CYS A CA 1
ATOM 804 C C . CYS A 1 102 ? 16.769 -10.679 -25.732 1.00 47.16 102 CYS A C 1
ATOM 806 O O . CYS A 1 102 ? 17.863 -10.528 -25.193 1.00 47.16 102 CYS A O 1
ATOM 808 N N . ASN A 1 103 ? 16.246 -11.884 -25.959 1.00 42.47 103 ASN A N 1
ATOM 809 C CA . ASN A 1 103 ? 17.023 -13.111 -25.937 1.00 42.47 103 ASN A CA 1
ATOM 810 C C . ASN A 1 103 ? 17.991 -13.092 -27.123 1.00 42.47 103 ASN A C 1
ATOM 812 O O . ASN A 1 103 ? 17.555 -12.755 -28.222 1.00 42.47 103 ASN A O 1
ATOM 816 N N . ALA A 1 104 ? 19.207 -13.573 -26.845 1.00 40.78 104 ALA A N 1
ATOM 817 C CA . ALA A 1 104 ? 20.220 -14.108 -27.762 1.00 40.78 104 ALA A CA 1
ATOM 818 C C . ALA A 1 104 ? 20.883 -13.129 -28.743 1.00 40.78 104 ALA A C 1
ATOM 820 O O . ALA A 1 104 ? 20.223 -12.656 -29.691 1.00 40.78 104 ALA A O 1
#

Secondary structure (DSSP, 8-state):
--HHHHHHHHHHHHHHHHHHHHTT----SSS--EEPPEE-TT--EE--EETT-EEEEEPP--SSS-EESEEEEEBPTTS-B-EETTEE--B-TT-EE-------

Organism: Mytilus galloprovincialis (NCBI:txid29158)